Protein AF-A0A3D0C7Z6-F1 (afdb_monomer_lite)

Radius of gyration: 21.04 Å; chains: 1; bounding box: 47×32×52 Å

Structure (mmCIF, N/CA/C/O backbone):
data_AF-A0A3D0C7Z6-F1
#
_entry.id   AF-A0A3D0C7Z6-F1
#
loop_
_atom_site.group_PDB
_atom_site.id
_atom_site.type_symbol
_atom_site.label_atom_id
_atom_site.label_alt_id
_atom_site.label_comp_id
_atom_site.label_asym_id
_atom_site.label_entity_id
_atom_site.label_seq_id
_atom_site.pdbx_PDB_ins_code
_atom_site.Cartn_x
_atom_site.Cartn_y
_atom_site.Cartn_z
_atom_site.occupancy
_atom_site.B_iso_or_equiv
_atom_site.auth_seq_id
_atom_site.auth_comp_id
_atom_site.auth_asym_id
_atom_site.auth_atom_id
_atom_si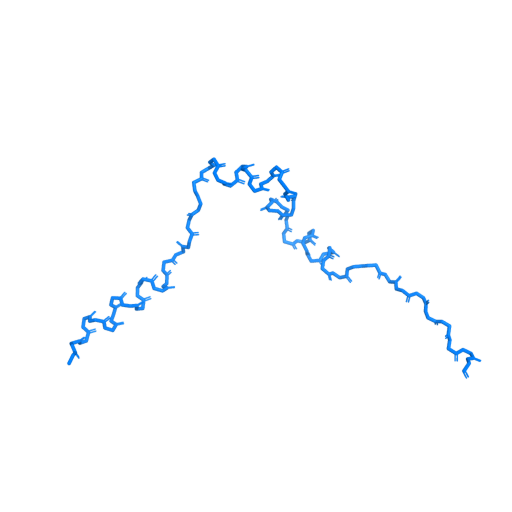te.pdbx_PDB_model_num
ATOM 1 N N . MET A 1 1 ? -29.517 -25.096 8.465 1.00 55.97 1 MET A N 1
ATOM 2 C CA . MET A 1 1 ? -28.404 -24.269 8.977 1.00 55.97 1 MET A CA 1
ATOM 3 C C . MET A 1 1 ? -28.801 -22.816 8.842 1.00 55.97 1 MET A C 1
ATOM 5 O O . MET A 1 1 ? -29.273 -22.437 7.778 1.00 55.97 1 MET A O 1
ATOM 9 N N . SER A 1 2 ? -28.791 -22.089 9.959 1.00 77.56 2 SER A N 1
ATOM 10 C CA . SER A 1 2 ? -29.576 -20.870 10.140 1.00 77.56 2 SER A CA 1
ATOM 11 C C . SER A 1 2 ? -28.964 -19.672 9.414 1.00 77.56 2 SER A C 1
ATOM 13 O O . SER A 1 2 ? -27.748 -19.530 9.320 1.00 77.56 2 SER A O 1
ATOM 15 N N . ILE A 1 3 ? -29.834 -18.791 8.921 1.00 84.00 3 ILE A N 1
ATOM 16 C CA . ILE A 1 3 ? -29.513 -17.495 8.305 1.00 84.00 3 ILE A CA 1
ATOM 17 C C . ILE A 1 3 ? -28.482 -16.672 9.102 1.00 84.00 3 ILE A C 1
ATOM 19 O O . ILE A 1 3 ? -27.688 -15.938 8.519 1.00 84.00 3 ILE A O 1
ATOM 23 N N . PHE A 1 4 ? -28.441 -16.863 10.423 1.00 90.12 4 PHE A N 1
ATOM 24 C CA . PHE A 1 4 ? -27.485 -16.236 11.330 1.00 90.12 4 PHE A CA 1
ATOM 25 C C . PHE A 1 4 ? -26.035 -16.634 11.043 1.00 90.12 4 PHE A C 1
ATOM 27 O O . PHE A 1 4 ? -25.173 -15.762 11.038 1.00 90.12 4 PHE A O 1
ATOM 34 N N . GLN A 1 5 ? -25.769 -17.902 10.705 1.00 86.81 5 GLN A N 1
ATOM 35 C CA . GLN A 1 5 ? -24.419 -18.351 10.346 1.00 86.81 5 GLN A CA 1
ATOM 36 C C . GLN A 1 5 ? -23.918 -17.638 9.084 1.00 86.81 5 GLN A C 1
ATOM 38 O O . GLN A 1 5 ? -22.769 -17.220 9.009 1.00 86.81 5 GLN A O 1
ATOM 43 N N . HIS A 1 6 ? -24.797 -17.467 8.093 1.00 86.69 6 HIS A N 1
ATOM 44 C CA . HIS A 1 6 ? -24.438 -16.834 6.826 1.00 86.69 6 HIS A CA 1
ATOM 45 C C . HIS A 1 6 ? -24.176 -15.330 6.990 1.00 86.69 6 HIS A C 1
ATOM 47 O O . HIS A 1 6 ? -23.286 -14.780 6.343 1.00 86.69 6 HIS A O 1
ATOM 53 N N . TYR A 1 7 ? -24.929 -14.670 7.873 1.00 90.00 7 TYR A N 1
ATOM 54 C CA . TYR A 1 7 ? -24.701 -13.270 8.222 1.00 90.00 7 TYR A CA 1
ATOM 55 C C . TYR A 1 7 ? -23.387 -13.081 8.991 1.00 90.00 7 TYR A C 1
ATOM 57 O O . TYR A 1 7 ? -22.604 -12.200 8.646 1.00 90.00 7 TYR A O 1
ATOM 65 N N . GLN A 1 8 ? -23.116 -13.946 9.973 1.00 88.75 8 GLN A N 1
ATOM 66 C CA . GLN A 1 8 ? -21.878 -13.921 10.750 1.00 88.75 8 GLN A CA 1
ATOM 67 C C . GLN A 1 8 ? -20.643 -14.066 9.851 1.00 88.75 8 GLN A C 1
ATOM 69 O O . GLN A 1 8 ? -19.746 -13.235 9.921 1.00 88.75 8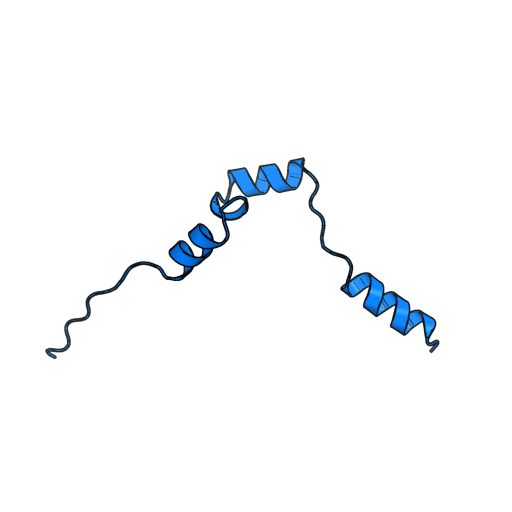 GLN A O 1
ATOM 74 N N . THR A 1 9 ? -20.633 -15.039 8.935 1.00 89.00 9 THR A N 1
ATOM 75 C CA . THR A 1 9 ? -19.499 -15.236 8.018 1.00 89.00 9 THR A CA 1
ATOM 76 C C . THR A 1 9 ? -19.247 -14.023 7.123 1.00 89.00 9 THR A C 1
ATOM 78 O O . THR A 1 9 ? -18.099 -13.649 6.916 1.00 89.00 9 THR A O 1
ATOM 81 N N . ARG A 1 10 ? -20.296 -13.371 6.603 1.00 88.19 10 ARG A N 1
ATOM 82 C CA . ARG A 1 10 ? -20.122 -12.153 5.790 1.00 88.19 10 ARG A CA 1
ATOM 83 C C . ARG A 1 10 ? -19.581 -10.986 6.605 1.00 88.19 10 ARG A C 1
ATOM 85 O O . ARG A 1 10 ? -18.802 -10.204 6.079 1.00 88.19 10 ARG A O 1
ATOM 92 N N . TYR A 1 11 ? -20.005 -10.864 7.860 1.00 88.62 11 TYR A N 1
ATOM 93 C CA . TYR A 1 11 ? -19.505 -9.836 8.765 1.00 88.62 11 TYR A CA 1
ATOM 94 C C . TYR A 1 11 ? -18.026 -10.058 9.103 1.00 88.62 11 TYR A C 1
ATOM 96 O O . TYR A 1 11 ? -17.239 -9.125 9.002 1.00 88.62 11 TYR A O 1
ATOM 104 N N . GLU A 1 12 ? -17.640 -11.294 9.425 1.00 86.44 12 GLU A N 1
ATOM 105 C CA . GLU A 1 12 ? -16.246 -11.673 9.684 1.00 86.44 12 GLU A CA 1
ATOM 106 C C . GLU A 1 12 ? -15.359 -11.451 8.449 1.00 86.44 12 GLU A C 1
ATOM 108 O O . GLU A 1 12 ? -14.268 -10.914 8.571 1.00 86.44 12 GLU A O 1
ATOM 113 N N . GLN A 1 13 ? -15.843 -11.774 7.245 1.00 85.81 13 GLN A N 1
ATOM 114 C CA . GLN A 1 13 ? -15.118 -11.518 5.989 1.00 85.81 13 GLN A CA 1
ATOM 115 C C . GLN A 1 13 ? -15.007 -10.033 5.630 1.00 85.81 13 GLN A C 1
ATOM 117 O O . GLN A 1 13 ? -14.105 -9.645 4.894 1.00 85.81 13 GLN A O 1
ATOM 122 N N . ALA A 1 14 ? -15.959 -9.219 6.083 1.00 84.44 14 ALA A N 1
ATOM 123 C CA . ALA A 1 14 ? -15.966 -7.782 5.846 1.00 84.44 14 ALA A CA 1
ATOM 124 C C . ALA A 1 14 ? -15.178 -7.003 6.908 1.00 84.44 14 ALA A C 1
ATOM 126 O O . ALA A 1 14 ? -14.977 -5.799 6.729 1.00 84.44 14 ALA A O 1
ATOM 127 N N . GLN A 1 15 ? -14.753 -7.647 8.004 1.00 84.69 15 GLN A N 1
ATOM 128 C CA . GLN A 1 15 ? -13.838 -7.014 8.944 1.00 84.69 15 GLN A CA 1
ATOM 129 C C . GLN A 1 15 ? -12.520 -6.722 8.241 1.00 84.69 15 GLN A C 1
ATOM 131 O O . GLN A 1 15 ? -11.952 -7.564 7.550 1.00 84.69 15 GLN A O 1
ATOM 136 N N . GLN A 1 16 ? -12.054 -5.492 8.416 1.00 78.25 16 GLN A N 1
ATOM 137 C CA . GLN A 1 16 ? -10.733 -5.116 7.960 1.00 78.25 16 GLN A CA 1
ATOM 138 C C . GLN A 1 16 ? -9.703 -5.791 8.858 1.00 78.25 16 GLN A C 1
ATOM 140 O O . GLN A 1 16 ? -9.855 -5.823 10.078 1.00 78.25 16 GLN A O 1
ATOM 145 N N . GLU A 1 17 ? -8.658 -6.327 8.241 1.00 75.06 17 GLU A N 1
ATOM 146 C CA . GLU A 1 17 ? -7.471 -6.726 8.979 1.00 75.06 17 GLU A CA 1
ATOM 147 C C . GLU A 1 17 ? -6.801 -5.456 9.512 1.00 75.06 17 GLU A C 1
ATOM 149 O O . GLU A 1 17 ? -6.429 -4.557 8.753 1.00 75.06 17 GLU A O 1
ATOM 154 N N . GLU A 1 18 ? -6.703 -5.364 10.835 1.00 84.06 18 GLU A N 1
ATOM 155 C CA . GLU A 1 18 ? -6.055 -4.259 11.527 1.00 84.06 18 GLU A CA 1
ATOM 156 C C . GLU A 1 18 ? -4.683 -4.712 12.019 1.00 84.06 18 GLU A C 1
ATOM 158 O O . GLU A 1 18 ? -4.544 -5.776 12.621 1.00 84.06 18 GLU A O 1
ATOM 163 N N . PHE A 1 19 ? -3.670 -3.878 11.797 1.00 88.75 19 PHE A N 1
ATOM 164 C CA . PHE A 1 19 ? -2.359 -4.057 12.408 1.00 88.75 19 PHE A CA 1
ATOM 165 C C . PHE A 1 19 ? -2.257 -3.196 13.659 1.00 88.75 19 PHE A C 1
ATOM 167 O O . PHE A 1 19 ? -2.649 -2.024 13.661 1.00 88.75 19 PHE A O 1
ATOM 174 N N . GLY A 1 20 ? -1.649 -3.741 14.710 1.00 94.25 20 GLY A N 1
ATOM 175 C CA . GLY A 1 20 ? -1.186 -2.917 15.814 1.00 94.25 20 GLY A CA 1
ATOM 176 C C . GLY A 1 20 ? -0.101 -1.944 15.342 1.00 94.25 20 GLY A C 1
ATOM 177 O O . GLY A 1 20 ? 0.650 -2.219 14.406 1.00 94.25 20 GLY A O 1
ATOM 178 N N 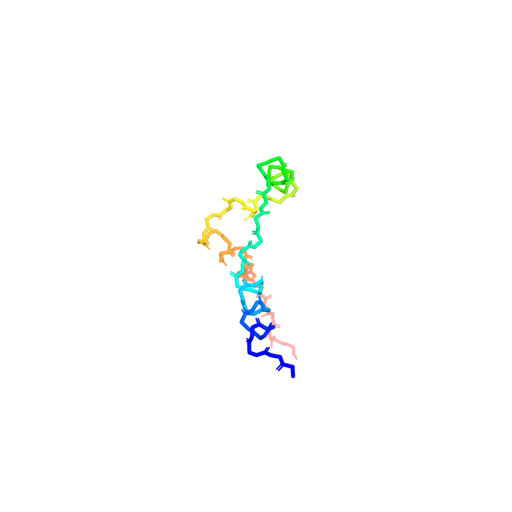. LEU A 1 21 ? 0.049 -0.811 16.033 1.00 93.25 21 LEU A N 1
ATOM 179 C CA . LEU A 1 21 ? 1.065 0.193 15.686 1.00 93.25 21 LEU A CA 1
ATOM 180 C C . LEU A 1 21 ? 2.482 -0.403 15.616 1.00 93.25 21 LEU A C 1
ATOM 182 O O . LEU A 1 21 ? 3.244 -0.078 14.713 1.00 93.25 21 LEU A O 1
ATOM 186 N N . GLN A 1 22 ? 2.839 -1.286 16.552 1.00 95.94 22 GLN A N 1
ATOM 187 C CA . GLN A 1 22 ? 4.162 -1.913 16.579 1.00 95.94 22 GLN A CA 1
ATOM 188 C C . GLN A 1 22 ? 4.394 -2.839 15.376 1.00 95.94 22 GLN A C 1
ATOM 190 O O . GLN A 1 22 ? 5.497 -2.866 14.830 1.00 95.94 22 GLN A O 1
ATOM 195 N N . GLU A 1 23 ? 3.371 -3.583 14.959 1.00 94.50 23 GLU A N 1
ATOM 196 C CA . GLU A 1 23 ? 3.429 -4.463 13.788 1.00 94.50 23 GLU A CA 1
ATOM 197 C C . GLU A 1 23 ? 3.574 -3.624 12.522 1.00 94.50 23 GLU A C 1
ATOM 199 O O . GLU A 1 23 ? 4.506 -3.839 11.752 1.00 94.50 23 GLU A O 1
ATOM 204 N N . PHE A 1 24 ? 2.751 -2.579 12.381 1.00 94.12 24 PHE A N 1
ATOM 205 C CA . PHE A 1 24 ? 2.862 -1.626 11.281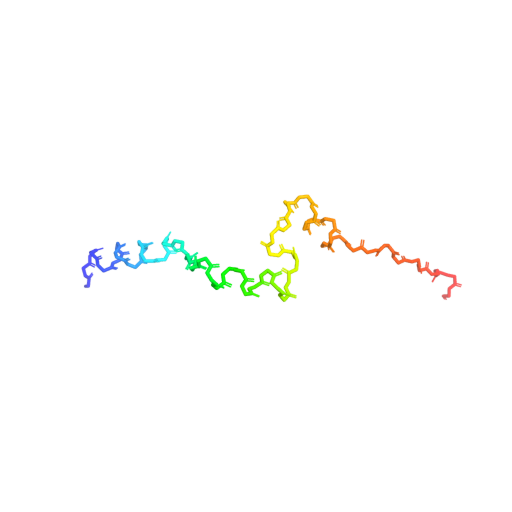 1.00 94.12 24 PHE A CA 1
ATOM 206 C C . PHE A 1 24 ? 4.260 -0.996 11.196 1.00 94.12 24 PHE A C 1
ATOM 208 O O . PHE A 1 24 ? 4.876 -0.995 10.135 1.00 94.12 24 PHE A O 1
ATOM 215 N N . LEU A 1 25 ? 4.814 -0.516 12.313 1.00 95.12 25 LEU A N 1
ATOM 216 C CA . LEU A 1 25 ? 6.163 0.063 12.337 1.00 95.12 25 LEU A CA 1
ATOM 217 C C . LEU A 1 25 ? 7.260 -0.961 12.019 1.00 95.12 25 LEU A C 1
ATOM 219 O O . LEU A 1 25 ? 8.303 -0.588 11.482 1.00 95.12 25 LEU A O 1
ATOM 223 N N . THR A 1 26 ? 7.037 -2.238 12.334 1.00 96.31 26 THR A N 1
ATOM 224 C CA . THR A 1 26 ? 7.961 -3.320 11.969 1.00 96.31 26 THR A CA 1
ATOM 225 C C . THR A 1 26 ? 7.961 -3.526 10.458 1.00 96.31 26 THR A C 1
ATOM 227 O O . THR A 1 26 ? 9.034 -3.565 9.864 1.00 96.31 26 THR A O 1
ATOM 230 N N . ILE A 1 27 ? 6.783 -3.530 9.825 1.00 95.44 27 ILE A N 1
ATOM 231 C CA . ILE A 1 27 ? 6.654 -3.586 8.363 1.00 95.44 27 ILE A CA 1
ATOM 232 C C . ILE A 1 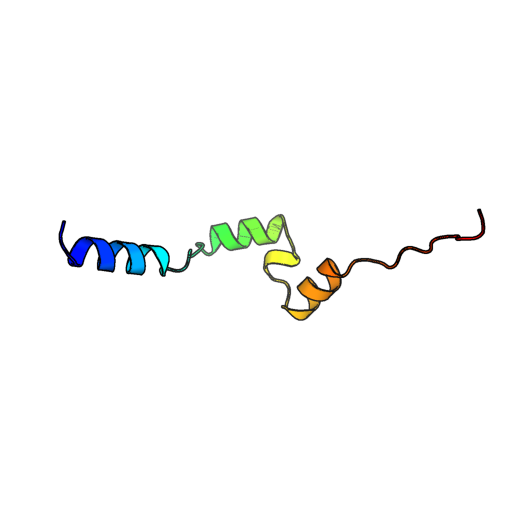27 ? 7.338 -2.370 7.726 1.00 95.44 27 ILE A C 1
ATOM 234 O O . ILE A 1 27 ? 8.160 -2.538 6.834 1.00 95.44 27 ILE A O 1
ATOM 238 N N . CYS A 1 28 ? 7.100 -1.157 8.235 1.00 94.94 28 CYS A N 1
ATOM 239 C CA . CYS A 1 28 ? 7.724 0.070 7.719 1.00 94.94 28 CYS A CA 1
ATOM 240 C C . CYS A 1 28 ? 9.258 0.076 7.804 1.00 94.94 28 CYS A C 1
ATOM 242 O O . CYS A 1 28 ? 9.913 0.834 7.089 1.00 94.94 28 CYS A O 1
ATOM 244 N N . LYS A 1 29 ? 9.843 -0.726 8.701 1.00 95.31 29 LYS A N 1
ATOM 245 C CA . LYS A 1 29 ? 11.297 -0.890 8.803 1.00 95.31 29 LYS A CA 1
ATOM 246 C C . LYS A 1 29 ? 11.854 -1.768 7.679 1.00 95.31 29 LYS A C 1
ATOM 248 O O . LYS A 1 29 ? 13.008 -1.586 7.296 1.00 95.31 29 LYS A O 1
ATOM 253 N N . GLU A 1 30 ? 11.069 -2.726 7.203 1.00 96.62 30 GLU A N 1
ATOM 254 C CA . GLU A 1 30 ? 11.465 -3.692 6.175 1.00 96.62 30 GLU A CA 1
ATOM 255 C C . GLU A 1 30 ? 11.087 -3.218 4.768 1.00 96.62 30 GLU A C 1
ATOM 257 O O . GLU A 1 30 ? 11.861 -3.402 3.831 1.00 96.62 30 GLU A O 1
ATOM 262 N N . ASP A 1 31 ? 9.935 -2.560 4.639 1.00 94.69 31 ASP A N 1
ATOM 263 C CA . ASP A 1 31 ? 9.385 -2.069 3.383 1.00 94.69 31 ASP A CA 1
ATOM 264 C C . ASP A 1 31 ? 8.925 -0.610 3.520 1.00 94.69 31 ASP A C 1
ATOM 266 O O . ASP A 1 31 ? 7.971 -0.282 4.231 1.00 94.69 31 ASP A O 1
ATOM 270 N N . ASN A 1 32 ? 9.594 0.285 2.792 1.00 91.44 32 ASN A N 1
ATOM 271 C CA . ASN A 1 32 ? 9.238 1.701 2.762 1.00 91.44 32 ASN A CA 1
ATOM 272 C C . ASN A 1 32 ? 7.940 1.980 1.983 1.00 91.44 32 ASN A C 1
ATOM 274 O O . ASN A 1 32 ? 7.321 3.028 2.174 1.00 91.44 32 ASN A O 1
ATOM 278 N N . LEU A 1 33 ? 7.483 1.038 1.151 1.00 94.44 33 LEU A N 1
ATOM 279 C CA . LEU A 1 33 ? 6.225 1.150 0.419 1.00 94.44 33 LEU A CA 1
ATOM 280 C C . LEU A 1 33 ? 5.011 0.942 1.324 1.00 94.44 33 LEU A C 1
ATOM 282 O O . LEU A 1 33 ? 3.906 1.351 0.956 1.00 94.44 33 LEU A O 1
ATOM 286 N N . ALA A 1 34 ? 5.205 0.384 2.524 1.00 93.56 34 ALA A N 1
ATOM 287 C CA . ALA A 1 34 ? 4.150 0.210 3.517 1.00 93.56 34 ALA A CA 1
ATOM 288 C C . ALA A 1 34 ? 3.507 1.541 3.942 1.00 93.56 34 ALA A C 1
ATOM 290 O O . ALA A 1 34 ? 2.314 1.579 4.248 1.00 93.56 34 ALA A O 1
ATOM 291 N N . TYR A 1 35 ? 4.270 2.639 3.910 1.00 93.12 35 TYR A N 1
ATOM 292 C CA . TYR A 1 35 ? 3.794 3.992 4.222 1.00 93.12 35 TYR A CA 1
ATOM 293 C C . TYR A 1 35 ? 3.824 4.952 3.021 1.00 93.12 35 TYR A C 1
ATOM 295 O O . TYR A 1 35 ? 3.554 6.144 3.180 1.00 93.12 35 TYR A O 1
ATOM 303 N N . ALA A 1 36 ? 4.134 4.453 1.823 1.00 95.50 36 ALA A N 1
ATOM 304 C CA . ALA A 1 36 ? 4.159 5.265 0.615 1.00 95.50 36 ALA A CA 1
ATOM 305 C C . ALA A 1 36 ? 2.748 5.702 0.190 1.00 95.50 36 ALA A C 1
ATOM 307 O O . ALA A 1 36 ? 1.747 4.996 0.370 1.00 95.50 36 ALA A O 1
ATOM 308 N N . SER A 1 37 ? 2.670 6.875 -0.432 1.00 95.81 37 SER A N 1
ATOM 309 C CA . SER A 1 37 ? 1.435 7.378 -1.022 1.00 95.81 37 SER A CA 1
ATOM 310 C C . SER A 1 37 ? 0.950 6.477 -2.165 1.00 95.81 37 SER A C 1
ATOM 312 O O . SER A 1 37 ? 1.702 5.703 -2.763 1.00 95.81 37 SER A O 1
ATOM 314 N N . ALA A 1 38 ? -0.335 6.588 -2.515 1.00 94.75 38 ALA A N 1
ATOM 315 C CA . ALA A 1 38 ? -0.896 5.838 -3.639 1.00 94.75 38 ALA A CA 1
ATOM 316 C C . ALA A 1 38 ? -0.131 6.099 -4.951 1.00 94.75 38 ALA A C 1
ATOM 318 O O . ALA A 1 38 ? 0.134 5.160 -5.696 1.00 94.75 38 ALA A O 1
ATOM 319 N N . SER A 1 39 ? 0.268 7.349 -5.197 1.00 95.81 39 SER A N 1
ATOM 320 C CA . SER A 1 39 ? 1.018 7.738 -6.393 1.00 95.81 39 SER A CA 1
ATOM 321 C C . SER A 1 39 ? 2.412 7.111 -6.439 1.00 95.81 39 SER A C 1
ATOM 323 O O . SER A 1 39 ? 2.808 6.601 -7.481 1.00 95.81 39 SER A O 1
ATOM 325 N N . GLU A 1 40 ? 3.141 7.101 -5.320 1.00 94.44 40 GLU A N 1
ATOM 326 C CA . GLU A 1 40 ? 4.474 6.484 -5.241 1.00 94.44 40 GLU A CA 1
ATOM 327 C C . GLU A 1 40 ? 4.406 4.977 -5.493 1.00 94.44 40 GLU A C 1
ATOM 329 O O . GLU A 1 40 ? 5.175 4.457 -6.296 1.00 94.44 40 GLU A O 1
ATOM 334 N N . ARG A 1 41 ? 3.426 4.281 -4.898 1.00 95.25 41 ARG A N 1
ATOM 335 C CA . ARG A 1 41 ? 3.226 2.843 -5.143 1.00 95.25 41 ARG A CA 1
ATOM 336 C C . ARG A 1 41 ? 2.918 2.538 -6.606 1.00 95.25 41 ARG A C 1
ATOM 338 O O . ARG A 1 41 ? 3.414 1.548 -7.137 1.00 95.25 41 ARG A O 1
ATOM 345 N N . LEU A 1 42 ? 2.123 3.387 -7.260 1.00 94.31 42 LEU A N 1
ATOM 346 C CA . LEU A 1 42 ? 1.825 3.243 -8.685 1.00 94.31 42 LEU A CA 1
ATOM 347 C C . LEU A 1 42 ? 3.074 3.424 -9.548 1.00 94.31 42 LEU A C 1
ATOM 349 O O . LEU A 1 42 ? 3.295 2.624 -10.450 1.00 94.31 42 LEU A O 1
ATOM 353 N N . LEU A 1 43 ? 3.902 4.432 -9.264 1.00 93.38 43 LEU A N 1
ATOM 354 C CA . LEU A 1 43 ? 5.155 4.645 -9.992 1.00 93.38 43 LEU A CA 1
ATOM 355 C C . LEU A 1 43 ? 6.110 3.458 -9.826 1.00 93.38 43 LEU A C 1
ATOM 357 O O . LEU A 1 43 ? 6.635 2.964 -10.821 1.00 93.38 43 LEU A O 1
ATOM 361 N N . THR A 1 44 ? 6.265 2.943 -8.604 1.00 93.25 44 THR A N 1
ATOM 362 C CA . THR A 1 44 ? 7.073 1.741 -8.351 1.00 93.25 44 THR A CA 1
ATOM 363 C C . THR A 1 44 ? 6.547 0.526 -9.117 1.00 93.25 44 THR A C 1
ATOM 365 O O . THR A 1 44 ? 7.335 -0.245 -9.654 1.00 93.25 44 THR A O 1
ATOM 368 N N . ALA A 1 45 ? 5.223 0.360 -9.206 1.00 93.69 45 ALA A N 1
ATOM 369 C CA . ALA A 1 45 ? 4.604 -0.751 -9.929 1.00 93.69 45 ALA A CA 1
ATOM 370 C C . ALA A 1 45 ? 4.749 -0.651 -11.458 1.00 93.69 45 ALA A C 1
ATOM 372 O O . ALA A 1 45 ? 4.789 -1.681 -12.127 1.00 93.69 45 ALA A O 1
ATOM 373 N N . ILE A 1 46 ? 4.820 0.564 -12.015 1.00 94.50 46 ILE A N 1
ATOM 374 C CA . ILE A 1 46 ? 5.076 0.783 -13.449 1.00 94.50 46 ILE A CA 1
ATOM 375 C C . ILE A 1 46 ? 6.495 0.328 -13.822 1.00 94.50 46 ILE A C 1
ATOM 377 O O . ILE A 1 46 ? 6.688 -0.221 -14.905 1.00 94.50 46 ILE A O 1
ATOM 381 N N . GLY A 1 47 ? 7.461 0.506 -12.917 1.00 90.56 47 GLY A N 1
ATOM 382 C CA . GLY A 1 47 ? 8.851 0.108 -13.128 1.00 90.56 47 GLY A CA 1
ATOM 383 C C . GLY A 1 47 ? 9.604 1.025 -14.095 1.00 90.56 47 GLY A C 1
ATOM 384 O O . GLY A 1 47 ? 9.164 2.130 -14.418 1.00 90.56 47 GLY A O 1
ATOM 385 N N . GLU A 1 48 ? 10.775 0.572 -14.539 1.00 91.81 48 GLU A N 1
ATOM 386 C CA . GLU A 1 48 ? 11.609 1.303 -15.494 1.00 91.81 48 GLU A CA 1
ATOM 387 C C . GLU A 1 48 ? 11.403 0.786 -16.920 1.00 91.81 48 GLU A C 1
ATOM 389 O O . GLU A 1 48 ? 11.149 -0.397 -17.146 1.00 91.81 48 GLU A O 1
ATOM 394 N N . ALA A 1 49 ? 11.507 1.688 -17.896 1.00 90.38 49 ALA A N 1
ATOM 395 C CA . ALA A 1 49 ? 11.384 1.324 -19.299 1.00 90.38 49 ALA A CA 1
ATOM 396 C C . ALA A 1 49 ? 12.612 0.529 -19.766 1.00 90.38 49 ALA A C 1
ATOM 398 O O . ALA A 1 49 ? 13.749 0.955 -19.567 1.00 90.38 49 ALA A O 1
ATOM 399 N N . GLU A 1 50 ? 12.373 -0.586 -20.454 1.00 90.88 50 GLU A N 1
ATOM 400 C CA . GLU A 1 50 ? 13.423 -1.387 -21.078 1.00 90.88 50 GLU A CA 1
ATOM 401 C C . GLU A 1 50 ? 13.526 -1.068 -22.576 1.00 90.88 50 GLU A C 1
ATOM 403 O O . GLU A 1 50 ? 12.528 -1.050 -23.301 1.00 90.88 50 GLU A O 1
ATOM 408 N N . MET A 1 51 ? 14.746 -0.808 -23.049 1.00 91.31 51 MET A N 1
ATOM 409 C CA . MET A 1 51 ? 15.024 -0.584 -24.467 1.00 91.31 51 MET A CA 1
ATOM 410 C C . MET A 1 51 ? 15.302 -1.921 -25.151 1.00 91.31 51 MET A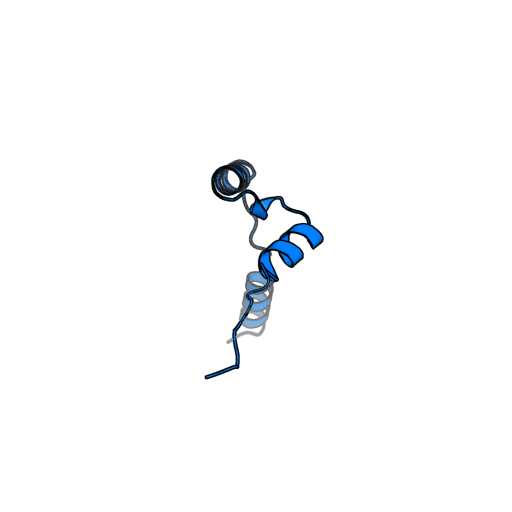 C 1
ATOM 412 O O . MET A 1 51 ? 16.289 -2.580 -24.836 1.00 91.31 51 MET A O 1
ATOM 416 N N . VAL A 1 52 ? 14.462 -2.296 -26.117 1.00 91.25 52 VAL A N 1
ATOM 417 C CA . VAL A 1 52 ? 14.617 -3.540 -26.885 1.00 91.25 52 VAL A CA 1
ATOM 418 C C . VAL A 1 52 ? 15.074 -3.222 -28.307 1.00 91.25 52 VAL A C 1
ATOM 420 O O . VAL A 1 52 ? 14.410 -2.472 -29.026 1.00 91.25 52 VAL A O 1
ATOM 423 N N . ASP A 1 53 ? 16.204 -3.803 -28.718 1.00 89.19 53 ASP A N 1
ATOM 424 C CA . ASP A 1 53 ? 16.668 -3.768 -30.107 1.00 89.19 53 ASP A CA 1
ATOM 425 C C . ASP A 1 53 ? 15.882 -4.794 -30.939 1.00 89.19 53 ASP A C 1
ATOM 427 O O . ASP A 1 53 ? 15.836 -5.977 -30.610 1.00 89.19 53 ASP A O 1
ATOM 431 N N . THR A 1 54 ? 15.234 -4.328 -32.007 1.00 92.00 54 THR A N 1
ATOM 432 C CA . THR A 1 54 ? 14.354 -5.133 -32.873 1.00 92.00 54 THR A CA 1
ATOM 433 C C . THR A 1 54 ? 14.996 -5.482 -34.219 1.00 92.00 54 THR A C 1
ATOM 435 O O . THR A 1 54 ? 14.315 -5.965 -35.118 1.00 92.00 54 THR A O 1
ATOM 438 N N . ALA A 1 55 ? 16.297 -5.231 -34.389 1.00 92.75 55 ALA A N 1
ATOM 439 C CA . ALA A 1 55 ? 16.990 -5.386 -35.667 1.00 92.75 55 ALA A CA 1
ATOM 440 C C . ALA A 1 55 ? 17.443 -6.826 -36.017 1.00 92.75 55 ALA A C 1
ATOM 442 O O . ALA A 1 55 ? 18.137 -6.998 -37.020 1.00 92.75 55 ALA A O 1
ATOM 443 N N . THR A 1 56 ? 17.084 -7.846 -35.226 1.00 69.19 56 THR A N 1
ATOM 444 C CA . THR A 1 56 ? 17.449 -9.267 -35.451 1.00 69.19 56 THR A CA 1
ATOM 445 C C . THR A 1 56 ? 16.221 -10.104 -35.778 1.00 69.19 56 THR A C 1
ATOM 447 O O . THR A 1 56 ? 16.318 -10.943 -36.702 1.00 69.19 56 THR A O 1
#

Sequence (56 aa):
MSIFQHYQTRYEQAQQEEFGLQEFLTICKEDNLAYASASERLLTAIGEAEMVDTAT

pLDDT: mean 89.93, std 7.22, range [55.97, 96.62]

Foldseek 3Di:
DDPVVVVVVVVVVPDDDDDDPVRLVVVCVVDVVSPDDPVVVVVVVVPDDDDDDPPD

Secondary structure (DSSP, 8-state):
--HHHHHHHHHHHHSPPPPPHHHHHHHHHH-GGGG--HHHHHHHHH-PPPP-----